Protein AF-A0AA38GL85-F1 (afdb_monomer)

pLDDT: mean 72.19, std 18.78, range [28.72, 92.69]

Sequence (66 aa):
RCEVLESVDKTTHAYHEPMKTKKVNIGSDAEPKEAIFGDYWSDSEVAKIIELLWDYQDLFPRGYHE

Structure (mmCIF, N/CA/C/O backbone):
data_AF-A0AA38GL85-F1
#
_entry.id   AF-A0AA38GL85-F1
#
loop_
_atom_site.group_PDB
_atom_site.id
_atom_site.type_symbol
_atom_site.label_atom_id
_atom_site.label_alt_id
_atom_site.label_comp_id
_atom_site.label_asym_id
_atom_site.label_entity_id
_atom_site.label_seq_id
_atom_site.pdbx_PDB_ins_code
_atom_site.Cartn_x
_atom_site.Cartn_y
_atom_site.Cartn_z
_atom_site.occupancy
_atom_site.B_iso_or_equiv
_atom_site.auth_seq_id
_atom_site.auth_comp_id
_atom_si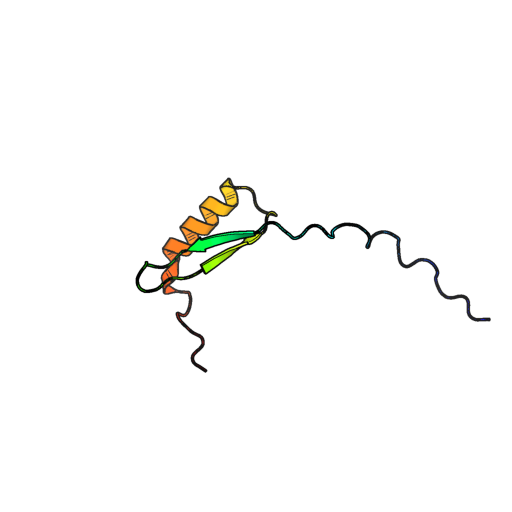te.auth_asym_id
_atom_site.auth_atom_id
_atom_site.pdbx_PDB_model_num
ATOM 1 N N . ARG A 1 1 ? 10.831 -45.849 -33.991 1.00 41.81 1 ARG A N 1
ATOM 2 C CA . ARG A 1 1 ? 11.241 -44.641 -34.741 1.00 41.81 1 ARG A CA 1
ATOM 3 C C . ARG A 1 1 ? 10.042 -43.697 -34.745 1.00 41.81 1 ARG A C 1
ATOM 5 O O . ARG A 1 1 ? 9.167 -43.845 -35.581 1.00 41.81 1 ARG A O 1
ATOM 12 N N . CYS A 1 2 ? 9.951 -42.841 -33.731 1.00 28.72 2 CYS A N 1
ATOM 13 C CA . CYS A 1 2 ? 9.020 -41.717 -33.672 1.00 28.72 2 CYS A CA 1
ATOM 14 C C . CYS A 1 2 ? 9.895 -40.514 -33.339 1.00 28.72 2 CYS A C 1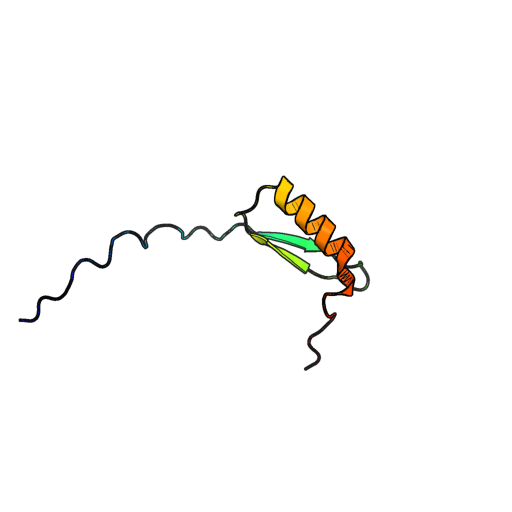
ATOM 16 O O . CYS A 1 2 ? 10.350 -40.376 -32.209 1.00 28.72 2 CYS A O 1
ATOM 18 N N . GLU A 1 3 ? 10.223 -39.744 -34.367 1.00 44.41 3 GLU A N 1
ATOM 19 C CA . GLU A 1 3 ? 10.853 -38.435 -34.249 1.00 44.41 3 GLU A CA 1
ATOM 20 C C . GLU A 1 3 ? 9.725 -37.435 -34.008 1.00 44.41 3 GLU A C 1
ATOM 22 O O . GLU A 1 3 ? 8.900 -37.221 -34.894 1.00 44.41 3 GLU A O 1
ATOM 27 N N . VAL A 1 4 ? 9.644 -36.871 -32.801 1.00 41.16 4 VAL A N 1
ATOM 28 C CA . VAL A 1 4 ? 8.743 -35.752 -32.503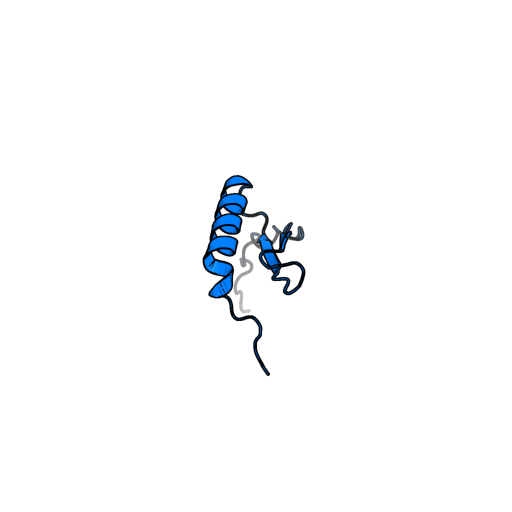 1.00 41.16 4 VAL A CA 1
ATOM 29 C C . VAL A 1 4 ? 9.469 -34.768 -31.577 1.00 41.16 4 VAL A C 1
ATOM 31 O O . VAL A 1 4 ? 9.491 -34.929 -30.363 1.00 41.16 4 VAL A O 1
ATOM 34 N N . LEU A 1 5 ? 10.035 -33.746 -32.228 1.00 44.25 5 LEU A N 1
ATOM 35 C CA . LEU A 1 5 ? 10.184 -32.353 -31.783 1.00 44.25 5 LEU A CA 1
ATOM 36 C C . LEU A 1 5 ? 11.206 -32.026 -30.673 1.00 44.25 5 LEU A C 1
ATOM 38 O O . LEU A 1 5 ? 10.855 -31.578 -29.586 1.00 44.25 5 LEU A O 1
ATOM 42 N N . GLU A 1 6 ? 12.492 -32.039 -31.041 1.00 44.53 6 GLU A N 1
ATOM 43 C CA . GLU A 1 6 ? 13.565 -31.232 -30.419 1.00 44.53 6 GLU A CA 1
ATOM 44 C C . GLU A 1 6 ? 13.418 -29.725 -30.741 1.00 44.53 6 GLU A C 1
ATOM 46 O O . GLU A 1 6 ? 14.331 -29.074 -31.248 1.00 44.53 6 GLU A O 1
ATOM 51 N N . SER A 1 7 ? 12.241 -29.146 -30.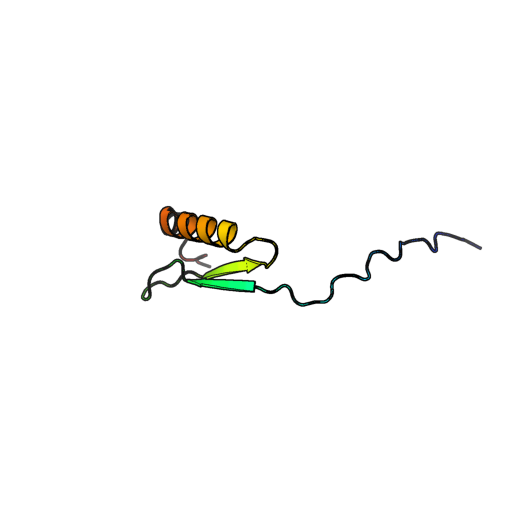499 1.00 45.44 7 SER A N 1
ATOM 52 C CA . SER A 1 7 ? 12.012 -27.708 -30.721 1.00 45.44 7 SER A CA 1
ATOM 53 C C . SER A 1 7 ? 10.999 -27.095 -29.756 1.00 45.44 7 SER A C 1
ATOM 55 O O . SER A 1 7 ? 10.265 -26.182 -30.115 1.00 45.44 7 SER A O 1
ATOM 57 N N . VAL A 1 8 ? 10.997 -27.531 -28.491 1.00 44.06 8 VAL A N 1
ATOM 58 C CA . VAL A 1 8 ? 10.499 -26.657 -27.415 1.00 44.06 8 VAL A CA 1
ATOM 59 C C . VAL A 1 8 ? 11.627 -25.696 -27.055 1.00 44.06 8 VAL A C 1
ATOM 61 O O . VAL A 1 8 ? 12.427 -25.913 -26.151 1.00 44.06 8 VAL A O 1
ATOM 64 N N . ASP A 1 9 ? 11.738 -24.730 -27.956 1.00 41.38 9 ASP A N 1
ATOM 65 C CA . ASP A 1 9 ? 12.245 -23.377 -27.837 1.00 41.38 9 ASP A CA 1
ATOM 66 C C . ASP A 1 9 ? 13.044 -23.037 -26.568 1.00 41.38 9 ASP A C 1
ATOM 68 O O . ASP A 1 9 ? 12.556 -23.023 -25.439 1.00 41.38 9 ASP A O 1
ATOM 72 N N . LYS A 1 10 ? 14.304 -22.670 -26.800 1.00 40.44 10 LYS A N 1
ATOM 73 C CA . LYS A 1 10 ? 15.308 -22.193 -25.840 1.00 40.44 10 LYS A CA 1
ATOM 74 C C . LYS A 1 10 ? 14.950 -20.834 -25.199 1.00 40.44 10 LYS A C 1
ATOM 76 O O . LYS A 1 10 ? 15.843 -20.126 -24.740 1.00 40.44 10 LYS A O 1
ATOM 81 N N . THR A 1 11 ? 13.675 -20.451 -25.169 1.00 42.19 11 THR A N 1
ATOM 82 C CA . THR A 1 11 ? 13.166 -19.183 -24.621 1.00 42.19 11 THR A CA 1
ATOM 83 C C . THR A 1 11 ? 12.765 -19.262 -23.148 1.00 42.19 11 THR A C 1
ATOM 85 O O . THR A 1 11 ? 12.582 -18.224 -22.522 1.00 42.19 11 THR A O 1
ATOM 88 N N . THR A 1 12 ? 12.725 -20.447 -22.536 1.00 44.41 12 THR A N 1
ATOM 89 C CA . THR A 1 12 ? 12.374 -20.608 -21.107 1.00 44.41 12 THR A CA 1
ATOM 90 C C . THR A 1 12 ? 13.545 -20.347 -20.138 1.00 44.41 12 THR A C 1
ATOM 92 O O . THR A 1 12 ? 13.461 -20.688 -18.962 1.00 44.41 12 THR A O 1
ATOM 95 N N . HIS A 1 13 ? 14.651 -19.755 -20.608 1.00 44.56 13 HIS A N 1
ATOM 96 C CA . HIS A 1 13 ? 15.894 -19.542 -19.843 1.00 44.56 13 HIS A CA 1
ATOM 97 C C . HIS A 1 13 ? 16.216 -18.067 -19.517 1.00 44.56 13 HIS A C 1
ATOM 99 O O . HIS A 1 13 ? 17.375 -17.681 -19.391 1.00 44.56 13 HIS A O 1
ATOM 105 N N . ALA A 1 14 ? 15.196 -17.242 -19.324 1.00 50.56 14 ALA A N 1
ATOM 106 C CA . ALA A 1 14 ? 15.264 -15.975 -18.593 1.00 50.56 14 ALA A CA 1
ATOM 107 C C . ALA A 1 14 ? 13.863 -15.835 -17.985 1.00 50.56 14 ALA A C 1
ATOM 109 O O . ALA A 1 14 ? 12.899 -15.896 -18.731 1.00 50.56 14 ALA A O 1
ATOM 110 N N . TYR A 1 15 ? 13.614 -15.884 -16.679 1.00 53.44 15 TYR A N 1
ATOM 111 C CA . TYR A 1 15 ? 14.062 -14.984 -15.625 1.00 53.44 15 TYR A CA 1
ATOM 112 C C . TYR A 1 15 ? 14.026 -15.756 -14.288 1.00 53.44 15 TYR A C 1
ATOM 114 O O . TYR A 1 15 ? 12.954 -16.107 -13.804 1.00 53.44 15 TYR A O 1
ATOM 122 N N . HIS A 1 16 ? 15.184 -16.039 -13.689 1.00 56.06 16 HIS A N 1
ATOM 123 C CA . HIS A 1 16 ? 15.296 -16.629 -12.342 1.00 56.06 16 HIS A CA 1
ATOM 124 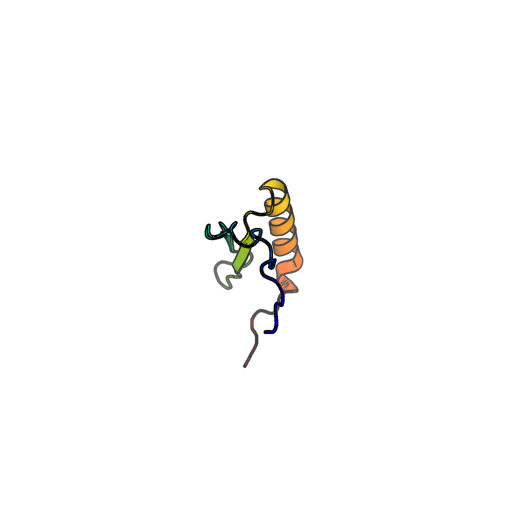C C . HIS A 1 16 ? 15.874 -15.632 -11.327 1.00 56.06 16 HIS A C 1
ATOM 126 O O . HIS A 1 16 ? 16.489 -16.031 -10.341 1.00 56.06 16 HIS A O 1
ATOM 132 N N . GLU A 1 17 ? 15.701 -14.330 -11.550 1.00 57.72 17 GLU A N 1
ATOM 133 C CA . GLU A 1 17 ? 15.909 -13.366 -10.471 1.00 57.72 17 GLU A CA 1
ATOM 134 C C . GLU A 1 17 ? 14.613 -13.269 -9.653 1.00 57.72 17 GLU A C 1
ATOM 136 O O . GLU A 1 17 ? 13.536 -13.164 -10.247 1.00 57.72 17 GLU A O 1
ATOM 141 N N . PRO A 1 18 ? 14.670 -13.344 -8.309 1.00 65.69 18 PRO A N 1
ATOM 142 C CA . PRO A 1 18 ? 13.497 -13.098 -7.484 1.00 65.69 18 PRO A CA 1
ATOM 143 C C . PRO A 1 18 ? 12.961 -11.705 -7.813 1.00 65.69 18 PRO A C 1
ATOM 145 O O . PRO A 1 18 ? 13.685 -10.722 -7.649 1.00 65.69 18 PRO A O 1
ATOM 148 N N . MET A 1 19 ? 11.714 -11.629 -8.283 1.00 67.75 19 MET A N 1
ATOM 149 C CA . MET A 1 19 ? 11.042 -10.354 -8.538 1.00 67.75 19 MET A CA 1
ATOM 150 C C . MET A 1 19 ? 11.155 -9.478 -7.296 1.00 67.75 19 MET A C 1
ATOM 152 O O . MET A 1 19 ? 10.799 -9.903 -6.189 1.00 67.75 19 MET A O 1
ATOM 156 N N . LYS A 1 20 ? 11.684 -8.265 -7.456 1.00 78.06 20 LYS A N 1
ATOM 157 C CA . LYS A 1 20 ? 11.814 -7.348 -6.328 1.00 78.06 20 LYS A CA 1
ATOM 158 C C . LYS A 1 20 ? 10.424 -6.845 -5.983 1.00 78.06 20 LYS A C 1
ATOM 160 O O . LYS A 1 20 ? 9.724 -6.291 -6.822 1.00 78.06 20 LYS A O 1
ATOM 165 N N . THR A 1 21 ? 10.014 -7.044 -4.737 1.00 84.06 21 THR A N 1
ATOM 166 C CA . THR A 1 21 ? 8.708 -6.585 -4.268 1.00 84.06 21 THR A CA 1
ATOM 167 C C . THR A 1 21 ? 8.846 -5.435 -3.287 1.00 84.06 21 THR A C 1
ATOM 169 O O . THR A 1 21 ? 9.678 -5.495 -2.379 1.00 84.06 21 THR A O 1
ATOM 172 N N . LYS A 1 22 ? 7.974 -4.435 -3.402 1.00 83.81 22 LYS A N 1
ATOM 173 C CA . LYS A 1 22 ? 7.797 -3.375 -2.408 1.00 83.81 22 LYS A CA 1
ATOM 174 C C . LYS A 1 22 ? 6.556 -3.673 -1.574 1.00 83.81 22 LYS A C 1
ATOM 176 O O . LYS A 1 22 ? 5.484 -3.900 -2.128 1.00 83.81 22 LYS A O 1
ATOM 181 N N . LYS A 1 23 ? 6.701 -3.669 -0.249 1.00 88.50 23 LYS A N 1
ATOM 182 C CA . LYS A 1 23 ? 5.589 -3.825 0.697 1.00 88.50 23 LYS A CA 1
ATOM 183 C C . LYS A 1 23 ? 5.217 -2.475 1.292 1.00 88.50 23 LYS A C 1
ATOM 185 O O . LYS A 1 23 ? 6.108 -1.708 1.656 1.00 88.50 23 LYS A O 1
ATOM 190 N N . VAL A 1 24 ? 3.923 -2.197 1.395 1.00 87.94 24 VAL A N 1
ATOM 191 C CA . VAL A 1 24 ? 3.390 -0.950 1.958 1.00 87.94 24 VAL A CA 1
ATOM 192 C C . VAL A 1 24 ? 2.210 -1.274 2.867 1.00 87.94 24 VAL A C 1
ATOM 194 O O . VAL A 1 24 ? 1.354 -2.073 2.493 1.00 87.94 24 VAL A O 1
ATOM 197 N N . ASN A 1 25 ? 2.163 -0.653 4.048 1.00 88.31 25 ASN A N 1
ATOM 198 C CA . ASN A 1 25 ? 0.968 -0.676 4.885 1.00 88.31 25 ASN A CA 1
ATOM 199 C C . ASN A 1 25 ? -0.018 0.379 4.367 1.00 88.31 25 ASN A C 1
ATOM 201 O O . ASN A 1 25 ? 0.281 1.573 4.390 1.00 88.31 25 ASN A O 1
ATOM 205 N N . ILE A 1 26 ? -1.174 -0.075 3.891 1.00 87.88 26 ILE A N 1
ATOM 206 C CA . ILE A 1 26 ? -2.288 0.767 3.447 1.00 87.88 26 ILE A CA 1
ATOM 207 C C . ILE A 1 26 ? -3.405 0.891 4.496 1.00 87.88 26 ILE A C 1
ATOM 209 O O . ILE A 1 26 ? -4.418 1.530 4.237 1.00 87.88 26 ILE A O 1
ATOM 213 N N . GLY A 1 27 ? -3.247 0.254 5.658 1.00 85.12 27 GLY A N 1
ATOM 214 C CA . GLY A 1 27 ? -4.172 0.340 6.787 1.00 85.12 27 GLY A CA 1
ATOM 215 C C . GLY A 1 27 ? -3.683 1.295 7.876 1.00 85.12 27 GLY A C 1
ATOM 216 O O . GLY A 1 27 ? -2.725 2.046 7.698 1.00 85.12 27 GLY A O 1
ATOM 217 N N . SER A 1 28 ? -4.338 1.240 9.035 1.00 84.31 28 SER A N 1
ATOM 218 C CA . SER A 1 28 ? -3.888 1.958 10.233 1.00 84.31 28 SER A CA 1
ATOM 219 C C . SER A 1 28 ? -2.884 1.119 11.032 1.00 84.31 28 SER A C 1
ATOM 221 O O . SER A 1 28 ? -2.745 -0.079 10.796 1.00 84.31 28 SER A O 1
ATOM 223 N N . ASP A 1 29 ? -2.213 1.711 12.023 1.00 83.25 29 ASP A N 1
ATOM 224 C CA . ASP A 1 29 ? -1.343 0.948 12.934 1.00 83.25 29 ASP A CA 1
ATOM 225 C C . ASP A 1 29 ? -2.131 -0.052 13.800 1.00 83.25 29 ASP A C 1
ATOM 227 O O . ASP A 1 29 ? -1.602 -1.090 14.193 1.00 83.25 29 ASP A O 1
ATOM 231 N N . ALA A 1 30 ? -3.403 0.248 14.090 1.00 84.75 30 ALA A N 1
ATOM 232 C CA . ALA A 1 30 ? -4.289 -0.628 14.856 1.00 84.75 30 ALA A CA 1
ATOM 233 C C . ALA A 1 30 ? -4.877 -1.769 14.003 1.00 84.75 30 ALA A C 1
ATOM 235 O O . ALA A 1 30 ? -5.145 -2.851 14.519 1.00 84.75 30 ALA A O 1
ATOM 236 N N . GLU A 1 31 ? -5.066 -1.526 12.704 1.00 81.19 31 GLU A N 1
ATOM 237 C CA . GLU A 1 31 ? -5.592 -2.478 11.721 1.00 81.19 31 GLU A CA 1
ATOM 238 C C . GLU A 1 31 ? -4.735 -2.410 10.439 1.00 81.19 31 GLU A C 1
ATOM 240 O O . GLU A 1 31 ? -5.128 -1.741 9.471 1.00 81.19 31 GLU A O 1
ATOM 245 N N . PRO A 1 32 ? -3.549 -3.050 10.420 1.00 82.50 32 PRO A N 1
ATOM 246 C CA . PRO A 1 32 ? -2.650 -2.991 9.274 1.00 82.50 32 PRO A CA 1
ATOM 247 C C . PRO A 1 32 ? -3.219 -3.764 8.081 1.00 82.50 32 PRO A C 1
ATOM 249 O O . PRO A 1 32 ? -3.833 -4.822 8.232 1.00 82.50 32 PRO A O 1
ATOM 252 N N . LYS A 1 33 ? -2.972 -3.249 6.874 1.00 86.06 33 LYS A N 1
ATOM 253 C CA . LYS A 1 33 ? -3.329 -3.897 5.605 1.00 86.06 33 LYS A CA 1
ATOM 254 C C . LYS A 1 33 ? -2.130 -3.838 4.674 1.00 86.06 33 LYS A C 1
ATOM 256 O O . LYS A 1 33 ? -1.644 -2.755 4.374 1.00 86.06 33 LYS A O 1
ATOM 261 N N . GLU A 1 34 ? -1.635 -4.981 4.218 1.00 88.31 34 GLU A N 1
ATOM 262 C CA . GLU A 1 34 ? -0.427 -5.028 3.390 1.00 88.31 34 GLU A CA 1
ATOM 263 C C . GLU A 1 34 ? -0.760 -5.033 1.894 1.00 88.31 34 GLU A C 1
ATOM 265 O O . GLU A 1 34 ? -1.511 -5.881 1.413 1.00 88.31 34 GLU A O 1
ATOM 270 N N . ALA A 1 35 ? -0.141 -4.119 1.146 1.00 86.44 35 ALA A N 1
ATOM 271 C CA . ALA A 1 35 ? -0.093 -4.138 -0.311 1.00 86.44 35 ALA A CA 1
ATOM 2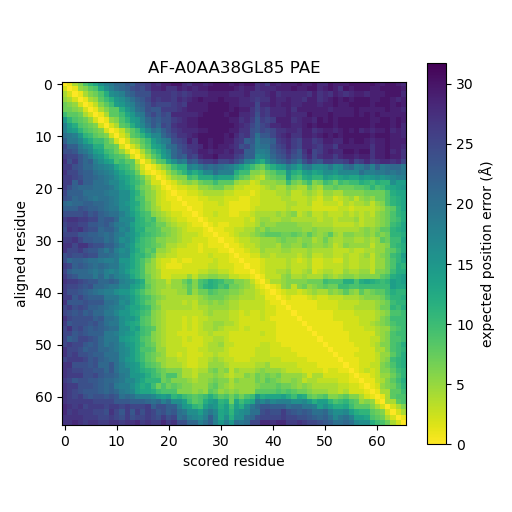72 C C . ALA A 1 35 ? 1.320 -4.515 -0.780 1.00 86.44 35 ALA A C 1
ATOM 274 O O . ALA A 1 35 ? 2.315 -3.965 -0.295 1.00 86.44 35 ALA A O 1
ATOM 275 N N . ILE A 1 36 ? 1.409 -5.458 -1.722 1.00 88.25 36 ILE A N 1
ATOM 276 C CA . ILE A 1 36 ? 2.671 -5.955 -2.281 1.00 88.25 36 ILE A CA 1
ATOM 277 C C . ILE A 1 36 ? 2.712 -5.619 -3.770 1.00 88.25 36 ILE A C 1
ATOM 279 O O . ILE A 1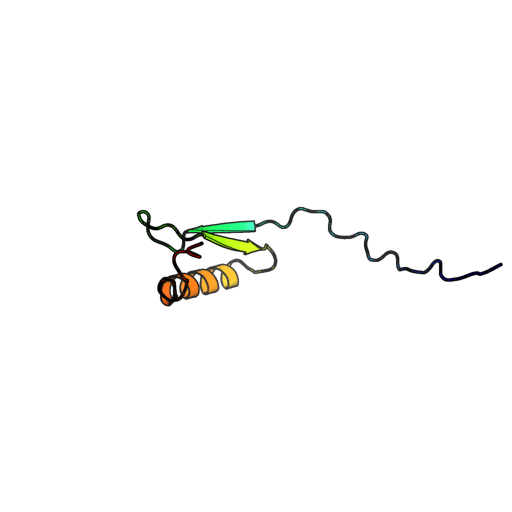 36 ? 1.875 -6.081 -4.542 1.00 88.25 36 ILE A O 1
ATOM 283 N N . PHE A 1 37 ? 3.706 -4.833 -4.170 1.00 85.50 37 PHE A N 1
ATOM 284 C CA . PHE A 1 37 ? 3.917 -4.395 -5.547 1.00 85.50 37 PHE A CA 1
ATOM 285 C C . PHE A 1 37 ? 5.137 -5.100 -6.125 1.00 85.50 37 PHE A C 1
ATOM 287 O O . PHE A 1 37 ? 6.184 -5.115 -5.480 1.00 85.50 37 PHE A O 1
ATOM 294 N N . GLY A 1 38 ? 5.012 -5.669 -7.323 1.00 83.62 38 GLY A N 1
ATOM 295 C CA . GLY A 1 38 ? 6.162 -6.162 -8.084 1.00 83.62 38 GLY A CA 1
ATOM 296 C C . GLY A 1 38 ? 6.968 -5.019 -8.709 1.00 83.62 38 GLY A C 1
ATOM 297 O O . GLY A 1 38 ? 6.497 -3.886 -8.794 1.00 83.62 38 GLY A O 1
ATOM 298 N N . ASP A 1 39 ? 8.166 -5.333 -9.186 1.00 80.75 39 ASP A N 1
ATOM 299 C CA . ASP A 1 39 ? 9.116 -4.407 -9.822 1.00 80.75 39 ASP A CA 1
ATOM 300 C C . ASP A 1 39 ? 8.783 -4.047 -11.276 1.00 80.75 39 ASP A C 1
ATOM 302 O O . ASP A 1 39 ? 9.508 -3.284 -11.909 1.00 80.75 39 ASP A O 1
ATOM 306 N N . TYR A 1 40 ? 7.668 -4.550 -11.804 1.00 79.62 40 TYR A N 1
ATOM 307 C CA . TYR A 1 40 ? 7.200 -4.226 -13.152 1.00 79.62 40 TYR A CA 1
ATOM 308 C C . TYR A 1 40 ? 6.671 -2.798 -13.307 1.00 79.62 40 TYR A C 1
ATOM 310 O O . TYR A 1 40 ? 6.493 -2.340 -14.434 1.00 79.62 40 TYR A O 1
ATOM 318 N N . TRP A 1 41 ? 6.386 -2.108 -12.203 1.00 81.75 41 TRP A N 1
ATOM 319 C CA . TRP A 1 41 ? 5.823 -0.762 -12.214 1.00 81.75 41 TRP A CA 1
ATOM 320 C C . TRP A 1 41 ? 6.873 0.275 -11.848 1.00 81.75 41 TRP A C 1
ATOM 322 O O . TRP A 1 41 ? 7.683 0.076 -10.943 1.00 81.75 41 TRP A O 1
ATOM 332 N N . SER A 1 42 ? 6.827 1.416 -12.531 1.00 86.31 42 SER A N 1
ATOM 333 C CA . SER A 1 42 ? 7.642 2.566 -12.156 1.00 86.31 42 SER A CA 1
ATOM 334 C C . SER A 1 42 ? 7.225 3.110 -10.787 1.00 86.31 42 SER A C 1
ATOM 336 O O . SER A 1 42 ? 6.068 2.996 -10.377 1.00 86.31 42 SER A O 1
ATOM 338 N N . ASP A 1 43 ? 8.141 3.794 -10.098 1.00 85.50 43 ASP A N 1
ATOM 339 C CA . ASP A 1 43 ? 7.845 4.415 -8.799 1.00 85.50 43 ASP A CA 1
ATOM 340 C C . ASP A 1 43 ? 6.655 5.389 -8.861 1.00 85.50 43 ASP A C 1
ATOM 342 O O . ASP A 1 43 ? 5.888 5.493 -7.903 1.00 85.50 43 ASP A O 1
ATOM 346 N N . SER A 1 44 ? 6.465 6.077 -9.995 1.00 89.19 44 SER A N 1
ATOM 347 C CA . SER A 1 44 ? 5.333 6.989 -10.198 1.00 89.19 44 SER A CA 1
ATOM 348 C C . SER A 1 44 ? 3.999 6.251 -10.305 1.00 89.19 44 SER A C 1
ATOM 350 O O . SER A 1 44 ? 2.994 6.730 -9.780 1.00 89.19 44 SER A O 1
ATOM 352 N N . GLU A 1 45 ? 3.972 5.093 -10.967 1.00 88.88 45 GLU A N 1
ATOM 353 C CA . GLU A 1 45 ? 2.777 4.248 -11.041 1.00 88.88 45 GLU A CA 1
ATOM 354 C C . GLU A 1 45 ? 2.464 3.644 -9.676 1.00 88.88 45 GLU A C 1
ATOM 356 O O . GLU A 1 45 ? 1.326 3.726 -9.220 1.00 88.88 45 GLU A O 1
ATOM 361 N N . VAL A 1 46 ? 3.482 3.127 -8.983 1.00 87.88 46 VAL A N 1
ATOM 362 C CA . VAL A 1 46 ? 3.333 2.583 -7.629 1.00 87.88 46 VAL A CA 1
ATOM 363 C C . VAL A 1 46 ? 2.776 3.639 -6.673 1.00 87.88 46 VAL A C 1
ATOM 365 O O . VAL A 1 46 ? 1.855 3.336 -5.922 1.00 87.88 46 VAL A O 1
ATOM 368 N N . ALA A 1 47 ? 3.268 4.881 -6.721 1.00 88.75 47 ALA A N 1
ATOM 369 C CA . ALA A 1 47 ? 2.757 5.968 -5.883 1.00 88.75 47 ALA A CA 1
ATOM 370 C C . ALA A 1 47 ? 1.256 6.228 -6.110 1.00 88.75 47 ALA A C 1
ATOM 372 O O . ALA A 1 47 ? 0.495 6.265 -5.147 1.00 88.75 47 ALA A O 1
ATOM 373 N N . LYS A 1 48 ? 0.815 6.310 -7.373 1.00 92.69 48 LYS A N 1
ATOM 374 C CA . LYS A 1 48 ? -0.606 6.506 -7.714 1.00 92.69 48 LYS A CA 1
ATOM 375 C C . LYS A 1 48 ? -1.481 5.344 -7.255 1.00 92.69 48 LYS A C 1
ATOM 377 O O . LYS A 1 48 ? -2.603 5.554 -6.811 1.00 92.69 48 LYS A O 1
ATOM 382 N N . ILE A 1 49 ? -0.986 4.111 -7.370 1.00 89.62 49 ILE A N 1
ATOM 383 C CA . ILE A 1 49 ? -1.740 2.938 -6.916 1.00 89.62 49 ILE A CA 1
ATOM 384 C C . ILE A 1 49 ? -1.846 2.937 -5.387 1.00 89.62 49 ILE A C 1
ATOM 386 O O . ILE A 1 49 ? -2.909 2.624 -4.866 1.00 89.62 49 ILE A O 1
ATOM 390 N N . ILE A 1 50 ? -0.788 3.317 -4.662 1.00 89.12 50 ILE A N 1
ATOM 391 C CA . ILE A 1 50 ? -0.836 3.448 -3.197 1.00 89.12 50 ILE A CA 1
ATOM 392 C C . ILE A 1 50 ? -1.883 4.486 -2.775 1.00 89.12 50 ILE A C 1
ATOM 394 O O . ILE A 1 50 ? -2.680 4.192 -1.890 1.00 89.12 50 ILE A O 1
ATOM 398 N N . GLU A 1 51 ? -1.918 5.653 -3.425 1.00 91.50 51 GLU A N 1
ATOM 399 C CA . 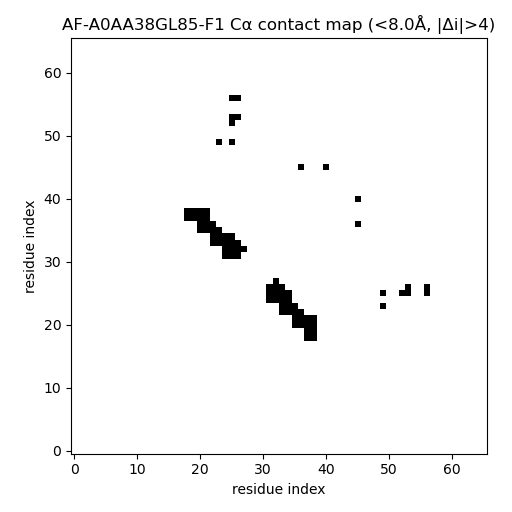GLU A 1 51 ? -2.936 6.684 -3.165 1.00 91.50 51 GLU A CA 1
ATOM 400 C C . GLU A 1 51 ? -4.355 6.127 -3.352 1.00 91.50 51 GLU A C 1
ATOM 402 O O . GLU A 1 51 ? -5.177 6.215 -2.443 1.00 91.50 51 GLU A O 1
ATOM 407 N N . LEU A 1 52 ? -4.611 5.444 -4.474 1.00 91.62 52 LEU A N 1
ATOM 408 C CA . LEU A 1 52 ? -5.904 4.801 -4.726 1.00 91.62 52 LEU A CA 1
ATOM 409 C C . LEU A 1 52 ? -6.245 3.743 -3.666 1.00 91.62 52 LEU A C 1
ATOM 411 O O . LEU A 1 52 ? -7.383 3.653 -3.214 1.00 91.62 52 LEU A O 1
ATOM 415 N N . LEU A 1 53 ? -5.277 2.926 -3.253 1.00 89.69 53 LEU A N 1
ATOM 416 C CA . LEU A 1 53 ? -5.506 1.898 -2.239 1.00 89.69 53 LEU A CA 1
ATOM 417 C C . LEU A 1 53 ? -5.821 2.491 -0.861 1.00 89.69 53 LEU A C 1
ATOM 419 O O . LEU A 1 53 ? -6.599 1.887 -0.125 1.00 89.69 53 LEU A O 1
ATOM 423 N N . TRP A 1 54 ? -5.258 3.653 -0.520 1.00 86.25 54 TRP A N 1
ATOM 424 C CA . TRP A 1 54 ? -5.617 4.383 0.697 1.00 86.25 54 TRP A CA 1
ATOM 425 C C . TRP A 1 54 ? -7.027 4.970 0.630 1.00 86.25 54 TRP A C 1
ATOM 427 O O . TRP A 1 54 ? -7.774 4.844 1.605 1.00 86.25 54 TRP A O 1
ATOM 437 N N . ASP A 1 55 ? -7.404 5.554 -0.508 1.00 89.44 55 ASP A N 1
ATOM 438 C CA . ASP A 1 55 ? -8.726 6.161 -0.710 1.00 89.44 55 ASP A CA 1
ATOM 439 C C . ASP A 1 55 ? -9.860 5.130 -0.638 1.00 89.44 55 ASP A C 1
ATOM 441 O O . ASP A 1 55 ? -10.942 5.428 -0.138 1.00 89.44 55 ASP A O 1
ATOM 445 N N . TYR A 1 56 ? -9.596 3.904 -1.098 1.00 86.62 56 TYR A N 1
ATOM 446 C CA . TYR A 1 56 ? -10.563 2.803 -1.145 1.00 86.62 56 TYR A CA 1
ATOM 447 C C . TYR A 1 56 ? -10.274 1.695 -0.127 1.00 86.62 56 TYR A C 1
ATOM 449 O O . TYR A 1 56 ? -10.712 0.552 -0.292 1.00 86.62 56 TYR A O 1
ATOM 457 N N . GLN A 1 57 ? -9.513 1.998 0.928 1.00 82.62 57 GLN A N 1
ATOM 458 C CA . GLN A 1 57 ? -9.087 0.991 1.902 1.00 82.62 57 GLN A CA 1
ATOM 459 C C . GLN A 1 57 ? -10.267 0.270 2.582 1.00 82.62 57 GLN A C 1
ATOM 461 O O . GLN A 1 57 ? -10.117 -0.859 3.052 1.00 82.62 57 GLN A O 1
ATOM 466 N N . ASP A 1 58 ? -11.435 0.906 2.655 1.00 83.25 58 ASP A N 1
ATOM 467 C CA . ASP A 1 58 ? -12.680 0.405 3.238 1.00 83.25 58 ASP A CA 1
ATOM 468 C C . ASP A 1 58 ? -13.364 -0.676 2.385 1.00 83.25 58 ASP A C 1
ATOM 470 O O . ASP A 1 58 ? -14.043 -1.542 2.940 1.00 83.25 58 ASP A O 1
ATOM 474 N N . LEU A 1 59 ? -13.128 -0.677 1.068 1.00 83.56 59 LEU A N 1
ATOM 475 C CA . LEU A 1 59 ? -13.657 -1.680 0.137 1.00 83.56 59 LEU A CA 1
ATOM 476 C C . LEU A 1 59 ? -12.972 -3.043 0.279 1.00 83.56 59 LEU A C 1
ATOM 478 O O . LEU A 1 59 ? -13.538 -4.066 -0.110 1.00 83.56 59 LEU A O 1
ATOM 482 N N . PHE A 1 60 ? -11.756 -3.077 0.830 1.00 77.38 60 PHE A N 1
ATOM 483 C CA . PHE A 1 60 ? -11.023 -4.322 1.020 1.00 77.38 60 PHE A CA 1
ATOM 484 C C . PHE A 1 60 ? -11.474 -5.012 2.314 1.00 77.38 60 PHE A C 1
ATOM 486 O O . PHE A 1 60 ? -11.263 -4.454 3.406 1.00 77.38 60 PHE A O 1
ATOM 493 N N . PRO A 1 61 ? -12.069 -6.221 2.220 1.00 71.00 61 PRO A N 1
ATOM 494 C CA . PRO A 1 61 ? -12.566 -6.946 3.380 1.00 71.00 61 PRO A CA 1
ATOM 495 C C . PRO A 1 61 ? -11.435 -7.172 4.382 1.00 71.00 61 PRO A C 1
ATOM 497 O O . PRO A 1 61 ? -10.320 -7.539 4.019 1.00 71.00 61 PRO A O 1
ATOM 500 N N . ARG A 1 62 ? -11.725 -6.926 5.662 1.00 66.69 62 ARG A N 1
ATOM 501 C CA . ARG A 1 62 ? -10.732 -6.974 6.752 1.00 66.69 62 ARG A CA 1
ATOM 502 C C . ARG A 1 62 ? -10.373 -8.396 7.193 1.00 66.69 62 ARG A C 1
ATOM 504 O O . ARG A 1 62 ? -9.496 -8.574 8.026 1.00 66.69 62 ARG A O 1
ATOM 511 N N . GLY A 1 63 ? -11.031 -9.396 6.622 1.00 59.91 63 GLY A N 1
ATOM 512 C CA . GLY A 1 63 ? -10.744 -10.801 6.837 1.00 59.91 63 GLY A CA 1
ATOM 513 C C . GLY A 1 63 ? -11.646 -11.659 5.962 1.00 59.91 63 GLY A C 1
ATOM 514 O O . GLY A 1 63 ? -12.840 -11.384 5.832 1.00 59.91 63 GLY A O 1
ATOM 515 N N . TYR A 1 64 ? -11.078 -12.709 5.374 1.00 53.44 64 TYR A N 1
ATOM 516 C CA . TYR A 1 64 ? -11.845 -13.933 5.182 1.00 53.44 64 TYR A CA 1
ATOM 517 C C . TYR A 1 64 ? -12.086 -14.484 6.591 1.00 53.44 64 TYR A C 1
ATOM 519 O O . TYR A 1 64 ? -11.145 -14.914 7.251 1.00 53.44 64 TYR A O 1
ATOM 527 N N . HIS A 1 65 ? -13.317 -14.381 7.087 1.00 50.69 65 HIS A N 1
ATOM 528 C CA . HIS A 1 65 ? -13.733 -15.198 8.220 1.00 50.69 65 HIS A CA 1
ATOM 529 C C . HIS A 1 65 ? -13.892 -16.630 7.692 1.00 50.69 65 HIS A C 1
ATOM 531 O O . HIS A 1 65 ? -14.834 -16.892 6.944 1.00 50.69 65 HIS A O 1
ATOM 537 N N . GLU A 1 66 ? -12.940 -17.508 8.012 1.00 44.38 66 GLU A N 1
ATOM 538 C CA . GLU A 1 66 ? -13.186 -18.958 8.058 1.00 44.38 66 GLU A CA 1
ATOM 539 C C . GLU A 1 66 ? -14.045 -19.311 9.279 1.00 44.38 66 GLU A C 1
ATOM 541 O O . GLU A 1 66 ? -13.855 -18.671 10.344 1.00 44.38 66 GLU A O 1
#

Mean predicted aligned error: 12.85 Å

Organism: Taxus chinensis (NCBI:txid29808)

Radius of gyration: 20.29 Å; Cα contacts (8 Å, |Δi|>4): 40; chains: 1; bounding box: 30×52×50 Å

Solvent-accessible surface area (backbone atoms only — not comparable to full-atom values): 4565 Å² total; per-res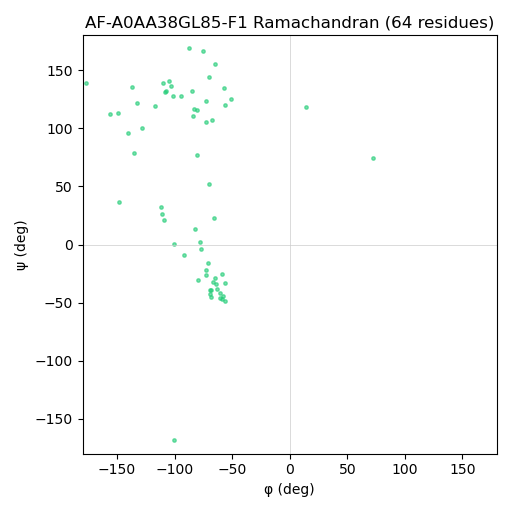idue (Å²): 144,82,91,81,74,100,66,85,61,91,71,83,79,70,81,88,68,82,77,53,66,51,77,43,74,53,44,47,96,92,55,71,36,84,46,79,40,62,66,90,54,55,73,70,55,49,50,55,51,51,53,50,46,48,78,48,43,83,77,53,77,94,61,86,83,127

Secondary structure (DSSP, 8-state):
-----S-S-TTS-S--SPPPEEEEE-S-SSS--EEEEETTS-HHHHHHHHHHHHHTGGGS-S----

Foldseek 3Di:
DDDDDPPPDPPVPDDPDPFDKDWDFLDDPVQTDIDIDTPPDDPVVVVVVSVVCNVCVVVDDSDDDD

Nearest PDB structures (foldseek):
  4uc9-assembly4_D  TM=3.112E-01  e=4.964E+00  Human respiratory syncytial virus A2
  6hix-assembly1_AJ  TM=2.708E-01  e=7.032E+00  Trypanosoma brucei brucei